Protein AF-A0A7J7KXI0-F1 (afdb_monomer)

Solvent-accessible surface area (backbone atoms only — not comparable to full-atom values): 5685 Å² total; per-residue (Å²): 111,72,50,62,52,55,48,70,74,45,59,70,85,60,28,65,80,47,72,87,58,88,53,48,63,63,52,49,55,49,48,55,52,62,71,26,69,70,48,46,49,54,51,52,49,50,50,51,33,51,53,52,53,71,70,50,61,76,89,45,48,67,58,43,59,53,54,73,70,38,83,74,68,62,53,54,65,57,52,49,53,49,52,53,54,53,50,60,71,67,49,76,80,80,133

Structure (mmCIF, N/CA/C/O backbone):
data_AF-A0A7J7KXI0-F1
#
_entry.id   AF-A0A7J7KXI0-F1
#
loop_
_atom_site.group_PDB
_atom_site.id
_atom_site.type_symbol
_atom_site.label_atom_id
_atom_site.label_alt_id
_atom_site.label_comp_id
_atom_site.label_asym_id
_atom_site.label_entity_id
_atom_site.label_seq_id
_atom_site.pdbx_PDB_ins_code
_atom_site.Cartn_x
_atom_site.Cartn_y
_atom_site.Cartn_z
_atom_site.occupancy
_atom_site.B_iso_or_equiv
_atom_site.auth_seq_id
_atom_site.auth_comp_id
_atom_site.auth_asym_id
_atom_site.auth_atom_id
_atom_site.pdbx_PDB_model_num
ATOM 1 N N . MET A 1 1 ? 11.582 -1.961 -33.355 1.00 79.25 1 MET A N 1
ATOM 2 C CA . MET A 1 1 ? 12.590 -2.093 -32.273 1.00 79.25 1 MET A CA 1
ATOM 3 C C . MET A 1 1 ? 11.882 -2.513 -30.985 1.00 79.25 1 MET A C 1
ATOM 5 O O . MET A 1 1 ? 10.954 -1.825 -30.578 1.00 79.25 1 MET A O 1
ATOM 9 N N . VAL A 1 2 ? 12.285 -3.632 -30.364 1.00 82.94 2 VAL A N 1
ATOM 10 C CA .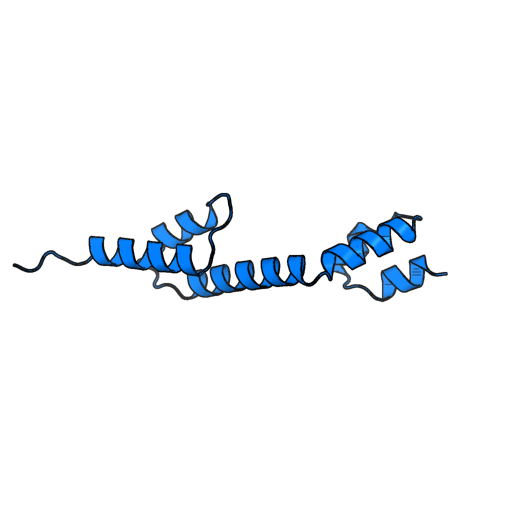 VAL A 1 2 ? 11.602 -4.255 -29.200 1.00 82.94 2 VAL A CA 1
ATOM 11 C C . VAL A 1 2 ? 11.497 -3.312 -27.992 1.00 82.94 2 VAL A C 1
ATOM 13 O O . VAL A 1 2 ? 10.450 -3.239 -27.361 1.00 82.94 2 VAL A O 1
ATOM 16 N N . ARG A 1 3 ? 12.537 -2.515 -27.713 1.00 85.56 3 ARG A N 1
ATOM 17 C CA . ARG A 1 3 ? 12.546 -1.514 -26.629 1.00 85.56 3 ARG A CA 1
ATOM 18 C C . ARG A 1 3 ? 11.414 -0.489 -26.750 1.00 85.56 3 ARG A C 1
ATOM 20 O O . ARG A 1 3 ? 10.691 -0.264 -25.789 1.00 85.56 3 ARG A O 1
ATOM 27 N N . THR A 1 4 ? 11.279 0.140 -27.917 1.00 85.44 4 THR A N 1
ATOM 28 C CA . THR A 1 4 ? 10.261 1.175 -28.161 1.00 85.44 4 THR A CA 1
ATOM 29 C C . THR A 1 4 ? 8.856 0.600 -28.033 1.00 85.44 4 THR A C 1
ATOM 31 O O . THR A 1 4 ? 7.984 1.242 -27.460 1.00 85.44 4 THR A O 1
ATOM 34 N N . TRP A 1 5 ? 8.654 -0.634 -28.505 1.00 88.00 5 TRP A N 1
ATOM 35 C CA . TRP A 1 5 ? 7.395 -1.346 -28.310 1.00 88.00 5 TRP A CA 1
ATOM 36 C C . TRP A 1 5 ? 7.099 -1.554 -26.818 1.00 88.00 5 TRP A C 1
ATOM 38 O O . TRP A 1 5 ? 6.045 -1.128 -26.361 1.00 88.00 5 TRP A O 1
ATOM 48 N N . LEU A 1 6 ? 8.058 -2.069 -26.037 1.00 86.88 6 LEU A N 1
ATOM 49 C CA . LEU A 1 6 ? 7.895 -2.248 -24.587 1.00 86.88 6 LEU A CA 1
ATOM 50 C C . LEU A 1 6 ? 7.537 -0.930 -23.874 1.00 86.88 6 LEU A C 1
ATOM 52 O O . LEU A 1 6 ? 6.569 -0.893 -23.118 1.00 86.88 6 LEU A O 1
ATOM 56 N N . ILE A 1 7 ? 8.270 0.156 -24.150 1.00 85.62 7 ILE A N 1
ATOM 57 C CA . ILE A 1 7 ? 8.035 1.492 -23.564 1.00 85.62 7 ILE A CA 1
ATOM 58 C C . ILE A 1 7 ? 6.637 2.028 -23.896 1.00 85.62 7 ILE A C 1
ATOM 60 O O . ILE A 1 7 ? 5.993 2.606 -23.024 1.00 85.62 7 ILE A O 1
ATOM 64 N N . ASN A 1 8 ? 6.150 1.804 -25.116 1.00 86.69 8 ASN A N 1
ATOM 65 C CA . ASN A 1 8 ? 4.836 2.286 -25.546 1.00 86.69 8 ASN A CA 1
ATOM 66 C C . ASN A 1 8 ? 3.674 1.427 -25.021 1.00 86.69 8 ASN A C 1
ATOM 68 O O . ASN A 1 8 ? 2.555 1.916 -24.924 1.00 86.69 8 ASN A O 1
ATOM 72 N N . THR A 1 9 ? 3.920 0.155 -24.692 1.00 84.00 9 THR A N 1
ATOM 73 C CA . THR A 1 9 ? 2.883 -0.760 -24.174 1.00 84.00 9 THR A CA 1
ATOM 74 C C . THR A 1 9 ? 2.620 -0.640 -22.672 1.00 84.00 9 THR A C 1
ATOM 76 O O . THR A 1 9 ? 1.634 -1.188 -22.186 1.00 84.00 9 THR A O 1
ATOM 79 N N . MET A 1 10 ? 3.479 0.047 -21.915 1.00 82.25 10 MET A N 1
ATOM 80 C CA . MET A 1 10 ? 3.335 0.174 -20.460 1.00 82.25 10 MET A CA 1
ATOM 81 C C . MET A 1 10 ? 2.683 1.506 -20.054 1.00 82.25 10 MET A C 1
ATOM 83 O O . MET A 1 10 ? 2.726 2.485 -20.797 1.00 82.25 10 MET A O 1
ATOM 87 N N . GLN A 1 11 ? 2.107 1.566 -18.846 1.00 82.50 11 GLN A N 1
ATOM 88 C CA . GLN A 1 11 ? 1.601 2.827 -18.282 1.00 82.50 11 GLN A CA 1
ATOM 89 C C . GLN A 1 11 ? 2.712 3.885 -18.194 1.00 82.50 11 GLN A C 1
ATOM 91 O O . GLN A 1 11 ? 3.860 3.563 -17.882 1.00 82.50 11 GLN A O 1
ATOM 96 N N . SER A 1 12 ? 2.356 5.159 -18.396 1.00 80.06 12 SER A N 1
ATOM 97 C CA . SER A 1 12 ? 3.301 6.291 -18.418 1.00 80.06 12 SER A CA 1
ATOM 98 C C . SER A 1 12 ? 4.117 6.441 -17.128 1.00 80.06 12 SER A C 1
ATOM 100 O O . SER A 1 12 ? 5.291 6.806 -17.151 1.00 80.06 12 SER A O 1
ATOM 102 N N . THR A 1 13 ? 3.518 6.090 -15.992 1.00 79.88 13 THR A N 1
ATOM 103 C CA . THR A 1 13 ? 4.160 6.065 -14.670 1.00 79.88 13 THR A CA 1
ATOM 104 C C . THR A 1 13 ? 5.273 5.020 -14.563 1.00 79.88 13 THR A C 1
ATOM 106 O O . THR A 1 13 ? 6.232 5.211 -13.813 1.00 79.88 13 THR A O 1
ATOM 109 N N . ILE A 1 14 ? 5.168 3.924 -15.318 1.00 81.56 14 ILE A N 1
ATOM 110 C CA . ILE A 1 14 ? 6.163 2.851 -15.378 1.00 81.56 14 ILE A CA 1
ATOM 111 C C . ILE A 1 14 ? 7.198 3.175 -16.461 1.00 81.56 14 ILE A C 1
ATOM 113 O O . ILE A 1 14 ? 8.394 3.072 -16.190 1.00 81.56 14 ILE A O 1
ATOM 117 N N . SER A 1 15 ? 6.775 3.644 -17.643 1.00 83.25 15 SER A N 1
ATOM 118 C CA . SER A 1 15 ? 7.689 3.965 -18.753 1.00 83.25 15 SER A CA 1
ATOM 119 C C . SER A 1 15 ? 8.689 5.057 -18.413 1.00 83.25 15 SER A C 1
ATOM 121 O O . SER A 1 15 ? 9.845 4.965 -18.834 1.00 83.25 15 SER A O 1
ATOM 123 N N . ALA A 1 16 ? 8.301 6.020 -17.572 1.00 85.62 16 ALA A N 1
ATOM 124 C CA . ALA A 1 16 ? 9.189 7.073 -17.099 1.00 85.62 16 ALA A CA 1
ATOM 125 C C . ALA A 1 16 ? 10.487 6.534 -16.462 1.00 85.62 16 ALA A C 1
ATOM 127 O O . ALA A 1 16 ? 11.549 7.133 -16.623 1.00 85.62 16 ALA A O 1
ATOM 128 N N . ARG A 1 17 ? 10.438 5.366 -15.801 1.00 84.75 17 ARG A N 1
ATOM 129 C CA . ARG A 1 17 ? 11.605 4.744 -15.145 1.00 84.75 17 ARG A CA 1
ATOM 130 C C . ARG A 1 17 ? 12.610 4.136 -16.125 1.00 84.75 17 ARG A C 1
ATOM 132 O O . ARG A 1 17 ? 13.753 3.907 -15.749 1.00 84.75 17 ARG A O 1
ATOM 139 N N . TYR A 1 18 ? 12.194 3.884 -17.365 1.00 86.12 18 TYR A N 1
ATOM 140 C CA . TYR A 1 18 ? 12.979 3.163 -18.372 1.00 86.12 18 TYR A CA 1
ATOM 141 C C . TYR A 1 18 ? 13.307 4.011 -19.611 1.00 86.12 18 TYR A C 1
ATOM 143 O O . TYR A 1 18 ? 13.933 3.513 -20.549 1.00 86.12 18 TYR A O 1
ATOM 151 N N . LEU A 1 19 ? 12.932 5.299 -19.610 1.00 83.19 19 LEU A N 1
ATOM 152 C CA . LEU A 1 19 ? 13.153 6.254 -20.708 1.00 83.19 19 LEU A CA 1
ATOM 153 C C . LEU A 1 19 ? 14.608 6.287 -21.196 1.00 83.19 19 LEU A C 1
ATOM 155 O O . LEU A 1 19 ? 14.852 6.352 -22.400 1.00 83.19 19 LEU A O 1
ATOM 159 N N . PHE A 1 20 ? 15.571 6.175 -20.281 1.00 85.25 20 PHE A N 1
ATOM 160 C CA . PHE A 1 20 ? 17.004 6.267 -20.584 1.00 85.25 20 PHE A CA 1
ATOM 161 C C . PHE A 1 20 ? 17.706 4.905 -20.695 1.00 85.25 20 PHE A C 1
ATOM 163 O O . PHE A 1 20 ? 18.901 4.835 -20.970 1.00 85.25 20 PHE A O 1
ATOM 170 N N . THR A 1 21 ? 16.987 3.797 -20.507 1.00 83.56 21 THR A N 1
ATOM 171 C CA . THR A 1 21 ? 17.567 2.452 -20.558 1.00 83.56 21 THR A CA 1
ATOM 172 C C . THR A 1 21 ? 17.542 1.919 -21.985 1.00 83.56 21 THR A C 1
ATOM 174 O O . THR A 1 21 ? 16.469 1.749 -22.553 1.00 83.56 21 THR A O 1
ATOM 177 N N . ASN A 1 22 ? 18.701 1.574 -22.554 1.00 83.06 22 ASN A N 1
ATOM 178 C CA . ASN A 1 22 ? 18.784 0.919 -23.871 1.00 83.06 22 ASN A CA 1
ATOM 179 C C . ASN A 1 22 ? 18.686 -0.615 -23.818 1.00 83.06 22 ASN A C 1
ATOM 181 O O . ASN A 1 22 ? 18.686 -1.278 -24.852 1.00 83.06 22 ASN A O 1
ATOM 185 N N . ASN A 1 23 ? 18.568 -1.191 -22.623 1.00 88.69 23 ASN A N 1
ATOM 186 C CA . ASN A 1 23 ? 18.527 -2.631 -22.418 1.00 88.69 23 ASN A CA 1
ATOM 187 C C . ASN A 1 23 ? 17.080 -3.159 -22.396 1.00 88.69 23 ASN A C 1
ATOM 189 O O . ASN A 1 23 ? 16.388 -3.073 -21.382 1.00 88.69 23 ASN A O 1
ATOM 193 N N . ALA A 1 24 ? 16.633 -3.733 -23.517 1.00 87.75 24 ALA A N 1
ATOM 194 C CA . ALA A 1 24 ? 15.292 -4.310 -23.640 1.00 87.75 24 ALA A CA 1
ATOM 195 C C . ALA A 1 24 ? 15.050 -5.501 -22.692 1.00 87.75 24 ALA A C 1
ATOM 197 O O . ALA A 1 24 ? 13.922 -5.688 -22.242 1.00 87.75 24 ALA A O 1
ATOM 198 N N . HIS A 1 25 ? 16.091 -6.270 -22.353 1.00 87.00 25 HIS A N 1
ATOM 199 C CA . HIS A 1 25 ? 15.985 -7.408 -21.437 1.00 87.00 25 HIS A CA 1
ATOM 200 C C . HIS A 1 25 ? 15.643 -6.952 -20.015 1.00 87.00 25 HIS A C 1
ATOM 202 O O . HIS A 1 25 ? 14.690 -7.451 -19.426 1.00 87.00 25 HIS A O 1
ATOM 208 N N . LEU A 1 26 ? 16.344 -5.935 -19.501 1.00 87.06 26 LEU A N 1
ATOM 209 C CA . LEU A 1 26 ? 16.066 -5.365 -18.175 1.00 87.06 26 LEU A CA 1
ATOM 210 C C . LEU A 1 26 ? 14.656 -4.772 -18.081 1.00 87.06 26 LEU A C 1
ATOM 212 O O . LEU A 1 26 ? 13.992 -4.904 -17.050 1.00 87.06 26 LEU A O 1
ATOM 216 N N . ILE A 1 27 ? 14.188 -4.135 -19.159 1.00 87.50 27 ILE A N 1
ATOM 217 C CA . ILE A 1 27 ? 12.818 -3.616 -19.245 1.00 87.50 27 ILE A CA 1
ATOM 218 C C . ILE A 1 27 ? 11.826 -4.780 -19.160 1.00 87.50 27 ILE A C 1
ATOM 220 O O . ILE A 1 27 ? 10.910 -4.750 -18.343 1.00 87.50 27 ILE A O 1
ATOM 224 N N . TRP A 1 28 ? 12.031 -5.827 -19.957 1.00 87.81 28 TRP A N 1
ATOM 225 C CA . TRP A 1 28 ? 11.161 -6.998 -19.977 1.00 87.81 28 TRP A CA 1
ATOM 226 C C . TRP A 1 28 ? 11.119 -7.753 -18.640 1.00 87.81 28 TRP A C 1
ATOM 228 O O . TRP A 1 28 ? 10.032 -8.061 -18.155 1.00 87.81 28 TRP A O 1
ATOM 238 N N . GLU A 1 29 ? 12.263 -8.012 -18.002 1.00 89.19 29 GLU A N 1
ATOM 239 C CA . GLU A 1 29 ? 12.308 -8.660 -16.684 1.00 89.19 29 GLU A CA 1
ATOM 240 C C . GLU A 1 29 ? 11.613 -7.825 -15.608 1.00 89.19 29 GLU A C 1
ATOM 242 O O . GLU A 1 29 ? 10.866 -8.360 -14.785 1.00 89.19 29 GLU A O 1
ATOM 247 N N . SER A 1 30 ? 11.802 -6.504 -15.647 1.00 86.81 30 SER A N 1
ATOM 248 C CA . SER A 1 30 ? 11.123 -5.594 -14.726 1.00 86.81 30 SER A CA 1
ATOM 249 C C . SER A 1 30 ? 9.609 -5.639 -14.905 1.00 86.81 30 SER A C 1
ATOM 251 O O . SER A 1 30 ? 8.881 -5.763 -13.921 1.00 86.81 30 SER A O 1
ATOM 253 N N . LEU A 1 31 ? 9.127 -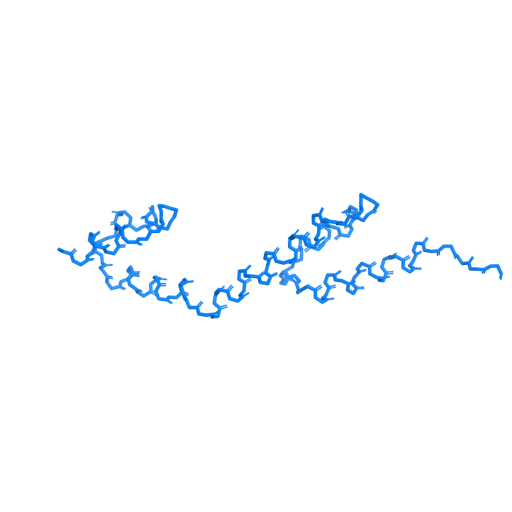5.589 -16.152 1.00 85.75 31 LEU A N 1
ATOM 254 C CA . LEU A 1 31 ? 7.702 -5.695 -16.463 1.00 85.75 31 LEU A CA 1
ATOM 255 C C . LEU A 1 31 ? 7.145 -7.037 -15.993 1.00 85.75 31 LEU A C 1
ATOM 257 O O . LEU A 1 31 ? 6.151 -7.064 -15.275 1.00 85.75 31 LEU A O 1
ATOM 261 N N . ARG A 1 32 ? 7.816 -8.145 -16.325 1.00 87.62 32 ARG A N 1
ATOM 262 C CA . ARG A 1 32 ? 7.409 -9.492 -15.909 1.00 87.62 32 ARG A CA 1
ATOM 263 C C . ARG A 1 32 ? 7.248 -9.589 -14.392 1.00 87.62 32 ARG A C 1
ATOM 265 O O . ARG A 1 32 ? 6.297 -10.200 -13.918 1.00 87.62 32 ARG A O 1
ATOM 272 N N . LYS A 1 33 ? 8.149 -8.964 -13.631 1.00 86.06 33 LYS A N 1
ATOM 273 C CA . LYS A 1 33 ? 8.067 -8.919 -12.169 1.00 86.06 33 LYS A CA 1
ATOM 274 C C . LYS A 1 33 ? 6.917 -8.038 -11.676 1.00 86.06 33 LYS A C 1
ATOM 276 O O . LYS A 1 33 ? 6.172 -8.467 -10.799 1.00 86.06 33 LYS A O 1
ATOM 281 N N . ILE A 1 34 ? 6.755 -6.833 -12.225 1.00 82.56 34 ILE A N 1
ATOM 282 C CA . ILE A 1 34 ? 5.696 -5.886 -11.827 1.00 82.56 34 ILE A CA 1
ATOM 283 C C . ILE A 1 34 ? 4.305 -6.469 -12.096 1.00 82.56 34 ILE A C 1
ATOM 285 O O . ILE A 1 34 ? 3.428 -6.377 -11.244 1.00 82.56 34 ILE A O 1
ATOM 289 N N . TYR A 1 35 ? 4.126 -7.101 -13.254 1.00 82.12 35 TYR A N 1
ATOM 290 C CA . TYR A 1 35 ? 2.872 -7.729 -13.669 1.00 82.12 35 TYR A CA 1
ATOM 291 C C . TYR A 1 35 ? 2.730 -9.183 -13.191 1.00 82.12 35 TYR A C 1
ATOM 293 O O . TYR A 1 35 ? 1.804 -9.877 -13.608 1.00 82.12 35 TYR A O 1
ATOM 301 N N . SER A 1 36 ? 3.623 -9.668 -12.322 1.00 91.19 36 SER A N 1
ATOM 302 C CA . SER A 1 36 ? 3.480 -11.001 -11.731 1.00 91.19 36 SER A CA 1
ATOM 303 C C . SER A 1 36 ? 2.281 -11.054 -10.779 1.00 91.19 36 SER A C 1
ATOM 305 O O . SER A 1 36 ? 1.971 -10.079 -10.088 1.00 91.19 36 SER A O 1
ATOM 307 N N . ALA A 1 37 ? 1.631 -12.219 -10.705 1.00 88.62 37 ALA A N 1
ATOM 308 C CA . ALA A 1 37 ? 0.485 -12.436 -9.822 1.00 88.62 37 ALA A CA 1
ATOM 309 C C . ALA A 1 37 ? 0.821 -12.157 -8.345 1.00 88.62 37 ALA A C 1
ATOM 311 O O . ALA A 1 37 ? 0.004 -11.599 -7.621 1.00 88.62 37 ALA A O 1
ATOM 312 N N . GLU A 1 38 ? 2.044 -12.476 -7.916 1.00 89.38 38 GLU A N 1
ATOM 313 C CA . GLU A 1 38 ? 2.519 -12.247 -6.548 1.00 89.38 38 GLU A CA 1
ATOM 314 C C . GLU A 1 38 ? 2.598 -10.757 -6.191 1.00 89.38 38 GLU A C 1
ATOM 316 O O . GLU A 1 38 ? 2.174 -10.349 -5.109 1.00 89.38 38 GLU A O 1
ATOM 321 N N . ILE A 1 39 ? 3.142 -9.924 -7.087 1.00 88.88 39 ILE A N 1
ATOM 322 C CA . ILE A 1 39 ? 3.203 -8.473 -6.862 1.00 88.88 39 ILE A CA 1
ATOM 323 C C . ILE A 1 39 ? 1.806 -7.866 -6.952 1.00 88.88 39 ILE A C 1
ATOM 325 O O . ILE A 1 39 ? 1.465 -7.020 -6.125 1.00 88.88 39 ILE A O 1
ATOM 329 N N . TYR A 1 40 ? 0.984 -8.324 -7.898 1.00 88.00 40 TYR A N 1
ATOM 330 C CA . TYR A 1 40 ? -0.400 -7.877 -8.006 1.00 88.00 40 TYR A CA 1
ATOM 331 C C . TYR A 1 40 ? -1.194 -8.170 -6.726 1.00 88.00 40 TYR A C 1
ATOM 333 O O . TYR A 1 40 ? -1.830 -7.261 -6.198 1.00 88.00 40 TYR A O 1
ATOM 341 N N . ALA A 1 41 ? -1.087 -9.382 -6.173 1.00 90.19 41 ALA A N 1
ATOM 342 C CA . ALA A 1 41 ? -1.725 -9.747 -4.909 1.00 90.19 41 ALA A CA 1
ATOM 343 C C . ALA A 1 41 ? -1.296 -8.811 -3.766 1.00 90.19 41 ALA A C 1
ATOM 345 O O . ALA A 1 41 ? -2.146 -8.248 -3.085 1.00 90.19 41 ALA A O 1
ATOM 346 N N . LYS A 1 42 ? 0.009 -8.525 -3.636 1.00 90.44 42 LYS A N 1
ATOM 347 C CA . LYS A 1 42 ? 0.525 -7.578 -2.629 1.00 90.44 42 LYS A CA 1
ATOM 348 C C . LYS A 1 42 ? -0.020 -6.160 -2.802 1.00 90.44 42 LYS A C 1
ATOM 350 O O . LYS A 1 42 ? -0.277 -5.480 -1.811 1.00 90.44 42 LYS A O 1
ATOM 355 N N . ILE A 1 43 ? -0.166 -5.688 -4.042 1.00 90.19 43 ILE A N 1
ATOM 356 C CA . ILE A 1 43 ? -0.756 -4.373 -4.327 1.00 90.19 43 ILE A CA 1
ATOM 357 C C . ILE A 1 43 ? -2.229 -4.370 -3.918 1.00 90.19 43 ILE A C 1
ATOM 359 O O . ILE A 1 43 ? -2.650 -3.455 -3.216 1.00 90.19 43 ILE A O 1
ATOM 363 N N . VAL A 1 44 ? -2.987 -5.397 -4.310 1.00 91.75 44 VAL A N 1
ATOM 364 C CA . VAL A 1 44 ? -4.411 -5.532 -3.976 1.00 91.75 44 VAL A CA 1
ATOM 365 C C . VAL A 1 44 ? -4.621 -5.584 -2.465 1.00 91.75 44 VAL A C 1
ATOM 367 O O . VAL A 1 44 ? -5.460 -4.843 -1.956 1.00 91.75 44 VAL A O 1
ATOM 370 N N . ASP A 1 45 ? -3.839 -6.383 -1.739 1.00 91.50 45 ASP A N 1
ATOM 371 C CA . ASP A 1 45 ? -3.931 -6.475 -0.280 1.00 91.50 45 ASP A CA 1
ATOM 372 C C . ASP A 1 45 ? -3.636 -5.126 0.372 1.00 91.50 45 ASP A C 1
ATOM 374 O O . ASP A 1 45 ? -4.429 -4.634 1.175 1.00 91.50 45 ASP A O 1
ATOM 378 N N . LYS A 1 46 ? -2.557 -4.455 -0.053 1.00 94.56 46 LYS A N 1
ATOM 379 C CA . LYS A 1 46 ? -2.221 -3.120 0.447 1.00 94.56 46 LYS A CA 1
ATOM 380 C C . LYS A 1 46 ? -3.348 -2.115 0.182 1.00 94.56 46 LYS A C 1
ATOM 382 O O . LYS A 1 46 ? -3.705 -1.341 1.068 1.00 94.56 46 LYS A O 1
ATOM 387 N N . THR A 1 47 ? -3.925 -2.132 -1.021 1.00 95.62 47 THR A N 1
ATOM 388 C CA . THR A 1 47 ? -5.056 -1.273 -1.399 1.00 95.62 47 THR A CA 1
ATOM 389 C C . THR A 1 47 ? -6.284 -1.539 -0.533 1.00 95.62 47 THR A C 1
ATOM 391 O O . THR A 1 47 ? -6.915 -0.581 -0.091 1.00 95.62 47 THR A O 1
ATOM 394 N N . ARG A 1 48 ? -6.603 -2.803 -0.235 1.00 97.00 48 ARG A N 1
ATOM 395 C CA . ARG A 1 48 ? -7.725 -3.165 0.644 1.00 97.00 48 ARG A CA 1
ATOM 396 C C . ARG A 1 48 ? -7.546 -2.616 2.053 1.00 97.00 48 ARG A C 1
ATOM 398 O O . ARG A 1 48 ? -8.495 -2.067 2.603 1.00 97.00 48 ARG A O 1
ATOM 405 N N . VAL A 1 49 ? -6.337 -2.690 2.612 1.00 97.50 49 VAL A N 1
ATOM 406 C CA . VAL A 1 49 ? -6.047 -2.086 3.922 1.00 97.50 49 VAL A CA 1
ATOM 407 C C . VAL A 1 49 ? -6.224 -0.571 3.876 1.00 97.50 49 VAL A C 1
ATOM 409 O O . VAL A 1 49 ?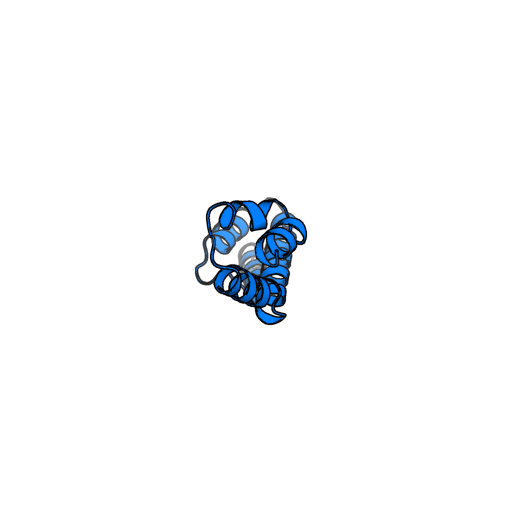 -6.893 -0.019 4.740 1.00 97.50 49 VAL A O 1
ATOM 412 N N . PHE A 1 50 ? -5.702 0.118 2.856 1.00 97.12 50 PHE A N 1
ATOM 413 C CA . PHE A 1 50 ? -5.920 1.564 2.724 1.00 97.12 50 PHE A CA 1
ATOM 414 C C . PHE A 1 50 ? -7.405 1.930 2.631 1.00 97.12 50 PHE A C 1
ATOM 416 O O . PHE A 1 50 ? -7.836 2.875 3.286 1.00 97.12 50 PHE A O 1
ATOM 423 N N . GLN A 1 51 ? -8.185 1.186 1.845 1.00 97.75 51 GLN A N 1
ATOM 424 C CA . GLN A 1 51 ? -9.628 1.398 1.716 1.00 97.75 51 GLN A CA 1
ATOM 425 C C . GLN A 1 51 ? -10.358 1.160 3.041 1.00 97.75 51 GLN A C 1
ATOM 427 O O . GLN A 1 51 ? -11.184 1.979 3.434 1.00 97.75 51 GLN A O 1
ATOM 432 N N . PHE A 1 52 ? -10.012 0.085 3.754 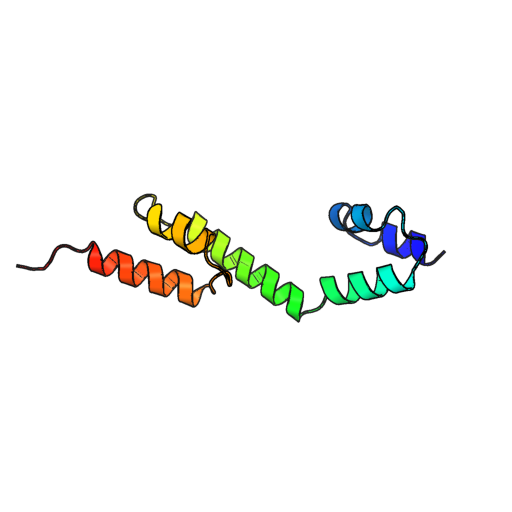1.00 96.94 52 PHE A N 1
ATOM 433 C CA . PHE A 1 52 ? -10.530 -0.194 5.091 1.00 96.94 52 PHE A CA 1
ATOM 434 C C . PHE A 1 52 ? -10.239 0.964 6.052 1.00 96.94 52 PHE A C 1
ATOM 436 O O . PHE A 1 52 ? -11.157 1.511 6.655 1.00 96.94 52 PHE A O 1
ATOM 443 N N . LEU A 1 53 ? -8.978 1.399 6.128 1.00 96.62 53 LEU A N 1
ATOM 444 C CA . LEU A 1 53 ? -8.541 2.494 6.994 1.00 96.62 53 LEU A CA 1
ATOM 445 C C . LEU A 1 53 ? -9.210 3.834 6.654 1.00 96.62 53 LEU A C 1
ATOM 447 O O . LEU A 1 53 ? -9.533 4.604 7.562 1.00 96.62 53 LEU A O 1
ATOM 451 N N . ALA A 1 54 ? -9.430 4.117 5.369 1.00 95.62 54 ALA A N 1
ATOM 452 C CA . ALA A 1 54 ? -10.138 5.312 4.911 1.00 95.62 54 ALA A CA 1
ATOM 453 C C . ALA A 1 54 ? -11.629 5.298 5.293 1.00 95.62 54 ALA A C 1
ATOM 455 O O . ALA A 1 54 ? -12.208 6.360 5.501 1.00 95.62 54 ALA A O 1
ATOM 456 N N . GLY A 1 55 ? -12.234 4.112 5.410 1.00 95.69 55 GLY A N 1
ATOM 457 C CA . GLY A 1 55 ? -13.623 3.931 5.835 1.00 95.69 55 GLY A CA 1
ATOM 458 C C . GLY A 1 55 ? -13.842 3.915 7.352 1.00 95.69 55 GLY A C 1
ATOM 459 O O . GLY A 1 55 ? -14.989 3.894 7.793 1.00 95.69 55 GLY A O 1
ATOM 460 N N . LEU A 1 56 ? -12.778 3.915 8.166 1.00 94.38 56 LEU A N 1
ATOM 461 C CA . LEU A 1 56 ? -12.904 3.938 9.627 1.00 94.38 56 LEU A CA 1
ATOM 462 C C . LEU A 1 56 ? -13.488 5.266 10.129 1.00 94.38 56 LEU A C 1
ATOM 464 O O . LEU A 1 56 ? -13.135 6.334 9.627 1.00 94.38 56 LEU A O 1
ATOM 468 N N . ASN A 1 57 ? -14.302 5.198 11.189 1.00 93.94 57 ASN A N 1
ATOM 469 C CA . ASN A 1 57 ? -14.804 6.374 11.907 1.00 93.94 57 ASN A CA 1
ATOM 470 C C . ASN A 1 57 ? -13.619 7.262 12.383 1.00 93.94 57 ASN A C 1
ATOM 472 O O . ASN A 1 57 ? -12.603 6.712 12.826 1.00 93.94 57 ASN A O 1
ATOM 476 N N . PRO A 1 58 ? -13.715 8.607 12.296 1.00 93.50 58 PRO A N 1
ATOM 477 C CA . PRO A 1 58 ? -12.750 9.553 12.870 1.00 93.50 58 PRO A CA 1
ATOM 478 C C . PRO A 1 58 ? -12.241 9.228 14.282 1.00 93.50 58 PRO A C 1
ATOM 480 O O . PRO A 1 58 ? -11.071 9.469 14.567 1.00 93.50 58 PRO A O 1
ATOM 483 N N . ASP A 1 59 ? -13.050 8.603 15.142 1.00 93.12 59 ASP A N 1
ATOM 484 C CA . ASP A 1 59 ? -12.617 8.182 16.482 1.00 93.12 59 ASP A CA 1
ATOM 485 C C . ASP A 1 59 ? -11.395 7.240 16.442 1.00 93.12 59 ASP A C 1
ATOM 487 O O . ASP A 1 59 ? -10.577 7.206 17.365 1.00 93.12 59 ASP A O 1
ATOM 491 N N . PHE A 1 60 ? -11.218 6.488 15.356 1.00 93.94 60 PHE A N 1
ATOM 492 C CA . PHE A 1 60 ? -10.105 5.561 15.148 1.00 93.94 60 PHE A CA 1
ATOM 493 C C . PHE A 1 60 ? -8.878 6.217 14.491 1.00 93.94 60 PHE A C 1
ATOM 495 O O . PHE A 1 60 ? -8.011 5.501 13.993 1.00 93.94 60 PHE A O 1
ATOM 502 N N . GLU A 1 61 ? -8.747 7.550 14.504 1.00 93.38 61 GLU A N 1
ATOM 503 C CA . GLU A 1 61 ? -7.589 8.253 13.921 1.00 93.38 61 GLU A CA 1
ATOM 504 C C . GLU A 1 61 ? -6.251 7.716 14.438 1.00 93.38 61 GLU A C 1
ATOM 506 O O . GLU A 1 61 ? -5.332 7.453 13.665 1.00 93.38 61 GLU A O 1
ATOM 511 N N . TYR A 1 62 ? -6.159 7.456 15.744 1.00 92.94 62 TYR A N 1
ATOM 512 C CA . TYR A 1 62 ? -4.952 6.879 16.328 1.00 92.94 62 TYR A CA 1
ATOM 513 C C . TYR A 1 62 ? -4.624 5.498 15.737 1.00 92.94 62 TYR A C 1
ATOM 515 O O . TYR A 1 62 ? -3.480 5.239 15.361 1.00 92.94 62 TYR A O 1
ATOM 523 N N . ALA A 1 63 ? -5.631 4.630 15.596 1.00 94.44 63 ALA A N 1
ATOM 524 C CA . ALA A 1 63 ? -5.465 3.318 14.979 1.00 94.44 63 ALA A CA 1
ATOM 525 C C . ALA A 1 63 ? -5.038 3.443 13.510 1.00 94.44 63 ALA A C 1
ATOM 527 O O . ALA A 1 63 ? -4.147 2.721 13.064 1.00 94.44 63 ALA A O 1
ATOM 528 N N . ARG A 1 64 ? -5.611 4.406 12.779 1.00 96.06 64 ARG A N 1
ATOM 529 C CA . ARG A 1 64 ? -5.256 4.700 11.388 1.00 96.06 64 ARG A CA 1
ATOM 530 C C . ARG A 1 64 ? -3.787 5.089 11.258 1.00 96.06 64 ARG A C 1
ATOM 532 O O . ARG A 1 64 ? -3.056 4.452 10.503 1.00 96.06 64 ARG A O 1
ATOM 539 N N . VAL A 1 65 ? -3.335 6.082 12.024 1.00 95.38 65 VAL A N 1
ATOM 540 C CA . VAL A 1 65 ? -1.937 6.540 12.011 1.00 95.38 65 VAL A CA 1
ATOM 541 C C . VAL A 1 65 ? -0.986 5.423 12.447 1.00 95.38 65 VAL A C 1
ATOM 543 O O . VAL A 1 65 ? 0.075 5.252 11.847 1.00 95.38 65 VAL A O 1
ATOM 546 N N . HIS A 1 66 ? -1.358 4.629 13.454 1.00 95.06 66 HIS A N 1
ATOM 547 C CA . HIS A 1 66 ? -0.542 3.504 13.910 1.00 95.06 66 HIS A CA 1
ATOM 548 C C . HIS A 1 66 ? -0.365 2.440 12.817 1.00 95.06 66 HIS A C 1
ATOM 550 O O . HIS A 1 66 ? 0.760 2.045 12.513 1.00 95.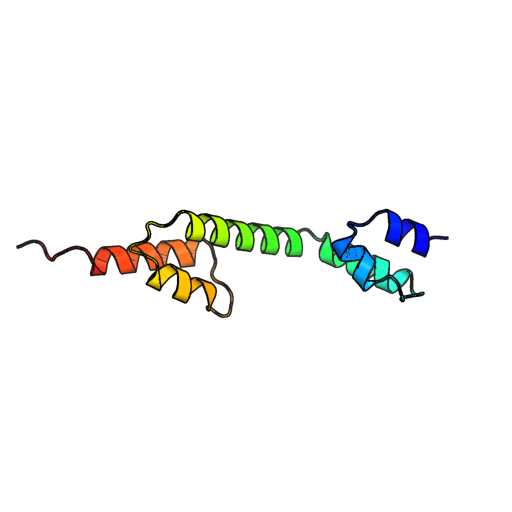06 66 HIS A O 1
ATOM 556 N N . LEU A 1 67 ? -1.463 1.997 12.198 1.00 96.56 67 LEU A N 1
ATOM 557 C CA . LEU A 1 67 ? -1.449 0.954 11.170 1.00 96.56 67 LEU A CA 1
ATOM 558 C C . LEU A 1 67 ? -0.733 1.412 9.891 1.00 96.56 67 LEU A C 1
ATOM 560 O O . LEU A 1 67 ? -0.014 0.620 9.286 1.00 96.56 67 LEU A O 1
ATOM 564 N N . LEU A 1 68 ? -0.852 2.690 9.514 1.00 95.88 68 LEU A N 1
ATOM 565 C CA . LEU A 1 68 ? -0.137 3.260 8.365 1.00 95.88 68 LEU A CA 1
ATOM 566 C C . LEU A 1 68 ? 1.388 3.283 8.538 1.00 95.88 68 LEU A C 1
ATOM 568 O O . LEU A 1 68 ? 2.111 3.192 7.548 1.00 95.88 68 LEU A O 1
ATOM 572 N N . ASN A 1 69 ? 1.872 3.381 9.778 1.00 96.38 69 ASN A N 1
ATOM 573 C CA . ASN A 1 69 ? 3.298 3.445 10.101 1.00 96.38 69 ASN A CA 1
ATOM 574 C C . ASN A 1 69 ? 3.930 2.075 10.410 1.00 96.38 69 ASN A C 1
ATOM 576 O O . ASN A 1 69 ? 5.117 2.004 10.730 1.00 96.38 69 ASN A O 1
ATOM 580 N N . ARG A 1 70 ? 3.170 0.974 10.333 1.00 95.88 70 ARG A N 1
ATOM 581 C CA . ARG A 1 70 ? 3.687 -0.370 10.627 1.00 95.88 70 ARG A CA 1
ATOM 582 C C . ARG A 1 70 ? 4.621 -0.895 9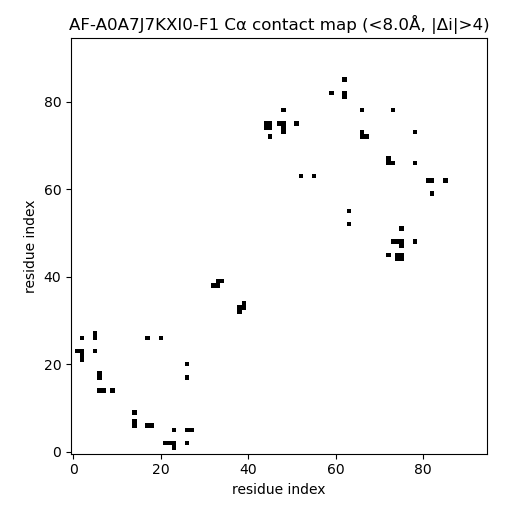.531 1.00 95.88 70 ARG A C 1
ATOM 584 O O . ARG A 1 70 ? 4.355 -0.751 8.337 1.00 95.88 70 ARG A O 1
ATOM 591 N N . ILE A 1 71 ? 5.699 -1.558 9.963 1.00 92.25 71 ILE A N 1
ATOM 592 C CA . ILE A 1 71 ? 6.652 -2.281 9.112 1.00 92.25 71 ILE A CA 1
ATOM 593 C C . ILE A 1 71 ? 6.867 -3.683 9.719 1.00 92.25 71 ILE A C 1
ATOM 595 O O . ILE A 1 71 ? 7.368 -3.766 10.842 1.00 92.25 71 ILE A O 1
ATOM 599 N N . PRO A 1 72 ? 6.517 -4.775 9.009 1.00 92.19 72 PRO A N 1
ATOM 600 C CA . PRO A 1 72 ? 5.881 -4.796 7.688 1.00 92.19 72 PRO A CA 1
ATOM 601 C C . PRO A 1 72 ? 4.480 -4.165 7.706 1.00 92.19 72 PRO A C 1
ATOM 603 O O . PRO A 1 72 ? 3.847 -4.054 8.755 1.00 92.19 72 PRO A O 1
ATOM 606 N N . PHE A 1 73 ? 4.021 -3.709 6.537 1.00 94.88 73 PHE A N 1
ATOM 607 C CA . PHE A 1 73 ? 2.681 -3.138 6.402 1.00 94.88 73 PHE A CA 1
ATOM 608 C C . PHE A 1 73 ? 1.635 -4.216 6.732 1.00 94.88 73 PHE A C 1
ATOM 610 O O . PHE A 1 73 ? 1.798 -5.340 6.247 1.00 94.88 73 PHE A O 1
ATOM 617 N N . PRO A 1 74 ? 0.613 -3.908 7.550 1.00 95.94 74 PRO A N 1
ATOM 618 C CA . PRO A 1 74 ? -0.263 -4.929 8.104 1.00 95.94 74 PRO A CA 1
ATOM 619 C C . PRO A 1 74 ? -1.140 -5.561 7.024 1.00 95.94 74 PRO A C 1
ATOM 621 O O . PRO A 1 74 ? -1.440 -4.924 6.008 1.00 95.94 74 PRO A O 1
ATOM 624 N N . THR A 1 75 ? -1.584 -6.795 7.259 1.00 95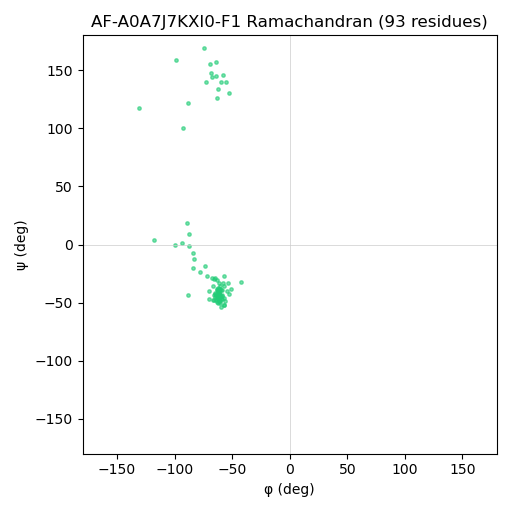.69 75 THR A N 1
ATOM 625 C CA . THR A 1 75 ? -2.656 -7.394 6.451 1.00 95.69 75 THR A CA 1
ATOM 626 C C . THR A 1 75 ? -4.014 -6.790 6.814 1.00 95.69 75 THR A C 1
ATOM 628 O O . THR A 1 75 ? -4.164 -6.069 7.807 1.00 95.69 75 THR A O 1
ATOM 631 N N . LEU A 1 76 ? -5.033 -7.084 6.003 1.00 95.69 76 LEU A N 1
ATOM 632 C CA . LEU A 1 76 ? -6.396 -6.636 6.278 1.00 95.69 76 LEU A CA 1
ATOM 633 C C . LEU A 1 76 ? -6.930 -7.233 7.586 1.00 95.69 76 LEU A C 1
ATOM 635 O O . LEU A 1 76 ? -7.568 -6.535 8.371 1.00 95.69 76 LEU A O 1
ATOM 639 N N . GLU A 1 77 ? -6.619 -8.499 7.844 1.00 96.19 77 GLU A N 1
ATOM 640 C CA . GLU A 1 77 ? -7.005 -9.220 9.054 1.00 96.19 77 GLU A CA 1
ATOM 641 C C . GLU A 1 77 ? -6.333 -8.622 10.293 1.00 96.19 77 GLU A C 1
ATOM 643 O O . GLU A 1 77 ? -6.997 -8.402 11.305 1.00 96.19 77 GLU A O 1
ATOM 648 N N . GLU A 1 78 ? -5.038 -8.302 10.211 1.00 96.56 78 GLU A N 1
ATOM 649 C CA . GLU A 1 78 ? -4.300 -7.657 11.301 1.00 96.56 78 GLU A CA 1
ATOM 650 C C . GLU A 1 78 ? -4.845 -6.258 11.611 1.00 96.56 78 GLU A C 1
ATOM 652 O O . GLU A 1 78 ? -5.028 -5.907 12.779 1.00 96.56 78 GLU A O 1
ATOM 657 N N . ALA A 1 79 ? -5.137 -5.465 10.574 1.00 96.81 79 ALA A N 1
ATOM 658 C CA . ALA A 1 79 ? -5.742 -4.145 10.724 1.00 96.81 79 ALA A CA 1
ATOM 659 C C . ALA A 1 79 ? -7.127 -4.236 11.385 1.00 96.81 79 ALA A C 1
ATOM 661 O O . ALA A 1 79 ? -7.423 -3.485 12.317 1.00 96.81 79 ALA A O 1
ATOM 662 N N . HIS A 1 80 ? -7.952 -5.193 10.956 1.00 96.38 80 HIS A N 1
ATOM 663 C CA . HIS A 1 80 ? -9.271 -5.433 11.531 1.00 96.38 80 HIS A CA 1
ATOM 664 C C . HIS A 1 80 ? -9.193 -5.874 13.002 1.00 96.38 80 HIS A C 1
ATOM 666 O O . HIS A 1 80 ? -9.870 -5.300 13.856 1.00 96.38 80 HIS A O 1
ATOM 672 N N . ALA A 1 81 ? -8.326 -6.839 13.324 1.00 96.38 81 ALA A N 1
ATOM 673 C CA . ALA A 1 81 ? -8.133 -7.324 14.691 1.00 96.38 81 ALA A CA 1
ATOM 674 C C . ALA A 1 81 ? -7.648 -6.216 15.643 1.00 96.38 81 ALA A C 1
ATOM 676 O O . ALA A 1 81 ? -8.099 -6.127 16.790 1.00 96.38 81 ALA A O 1
ATOM 677 N N . TYR A 1 82 ? -6.763 -5.338 15.161 1.00 96.00 82 TYR A N 1
ATOM 678 C CA . TYR A 1 82 ? -6.315 -4.171 15.917 1.00 96.00 82 TYR A CA 1
ATOM 679 C C . TYR A 1 82 ? -7.479 -3.226 16.244 1.00 96.00 82 TYR A C 1
ATOM 681 O O . TYR A 1 82 ? -7.650 -2.843 17.401 1.00 96.00 82 TYR A O 1
ATOM 689 N N . CYS A 1 83 ? -8.311 -2.888 15.253 1.00 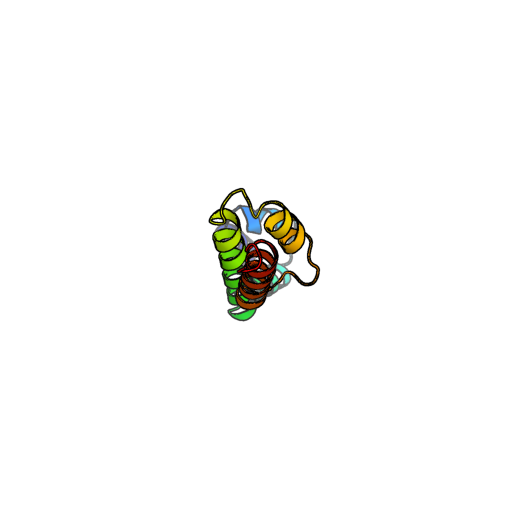93.94 83 CYS A N 1
ATOM 690 C CA . CYS A 1 83 ? -9.472 -2.018 15.455 1.00 93.94 83 CYS A CA 1
ATOM 691 C C . CYS A 1 83 ? -10.489 -2.614 16.439 1.00 93.94 83 CYS A C 1
ATOM 693 O O . CYS A 1 83 ? -10.974 -1.890 17.307 1.00 93.94 83 CYS A O 1
ATOM 695 N N . LEU A 1 84 ? -10.766 -3.921 16.364 1.00 93.50 84 LEU A N 1
ATOM 696 C CA . LEU A 1 84 ? -11.646 -4.603 17.322 1.00 93.50 84 LEU A CA 1
ATOM 697 C C . LEU A 1 84 ? -11.109 -4.523 18.758 1.00 93.50 84 LEU A C 1
ATOM 699 O O . LEU A 1 84 ? -11.856 -4.241 19.697 1.00 93.50 84 LEU A O 1
ATOM 703 N N . SER A 1 85 ? -9.802 -4.729 18.927 1.00 92.31 85 SER A N 1
ATOM 704 C CA . SER A 1 85 ? -9.147 -4.647 20.237 1.00 92.31 85 SER A CA 1
ATOM 705 C C . SER A 1 85 ? -9.208 -3.228 20.808 1.00 92.31 85 SER A C 1
ATOM 707 O O . SER A 1 85 ? -9.480 -3.038 21.994 1.00 92.31 85 SER A O 1
ATOM 709 N N . ASP A 1 86 ? -8.986 -2.219 19.963 1.00 90.62 86 ASP A N 1
ATOM 710 C CA . ASP A 1 86 ? -9.078 -0.810 20.349 1.00 90.62 86 ASP A CA 1
ATOM 711 C C . ASP A 1 86 ? -10.513 -0.420 20.734 1.00 90.62 86 ASP A C 1
ATOM 713 O O . ASP A 1 86 ? -10.732 0.219 21.762 1.00 90.62 86 ASP A O 1
ATOM 717 N N . GLN A 1 87 ? -11.509 -0.882 19.975 1.00 90.31 87 GLN A N 1
ATOM 718 C CA . GLN A 1 87 ? -12.922 -0.661 20.276 1.00 90.31 87 GLN A CA 1
ATOM 719 C C . GLN A 1 87 ? -13.329 -1.282 21.617 1.00 90.31 87 GLN A C 1
ATOM 721 O O . GLN A 1 87 ? -13.983 -0.621 22.422 1.00 90.31 87 GLN A O 1
ATOM 726 N N . SER A 1 88 ? -12.910 -2.522 21.894 1.00 89.69 88 SER A N 1
ATOM 727 C CA . SER A 1 88 ? -13.207 -3.189 23.167 1.00 89.69 88 SER A CA 1
ATOM 728 C C . SER A 1 88 ? -12.642 -2.431 24.368 1.00 89.69 88 SER A C 1
ATOM 730 O O . SER A 1 88 ? -13.282 -2.405 25.413 1.00 89.69 88 SER A O 1
ATOM 732 N N . ARG A 1 89 ? -11.463 -1.810 24.231 1.00 85.38 89 ARG A N 1
ATOM 733 C CA . ARG A 1 89 ? -10.842 -0.999 25.294 1.00 85.38 89 ARG A CA 1
ATOM 734 C C . ARG A 1 89 ? -11.552 0.335 25.514 1.00 85.38 89 ARG A C 1
ATOM 736 O O . ARG A 1 89 ? -11.474 0.886 26.606 1.00 85.38 89 ARG A O 1
ATOM 743 N N . ARG A 1 90 ? -12.200 0.864 24.474 1.00 83.06 90 ARG A N 1
ATOM 744 C CA . ARG A 1 90 ? -12.980 2.109 24.524 1.00 83.06 90 ARG A CA 1
ATOM 745 C C . ARG A 1 90 ? -14.402 1.900 25.034 1.00 83.06 90 ARG A C 1
ATOM 747 O O . ARG A 1 90 ? -15.025 2.870 25.455 1.00 83.06 90 ARG A O 1
ATOM 754 N N . SER A 1 91 ? -14.923 0.673 24.981 1.00 77.38 91 SER A N 1
ATOM 755 C CA . SER A 1 91 ? -16.228 0.363 25.560 1.00 77.38 91 SER A CA 1
ATOM 756 C C . SER A 1 91 ? -16.175 0.598 27.073 1.00 77.38 91 SER A C 1
ATOM 758 O O . SER A 1 91 ? -15.295 0.035 27.730 1.00 77.38 91 SER A O 1
ATOM 760 N N . PRO A 1 92 ? -17.086 1.400 27.652 1.00 67.56 92 PRO A N 1
ATOM 761 C CA . PRO A 1 92 ? -17.160 1.544 29.098 1.00 67.56 92 PRO A CA 1
ATOM 762 C C . PRO A 1 92 ? -17.426 0.172 29.732 1.00 67.56 92 PRO A C 1
ATOM 764 O O . PRO A 1 92 ? -18.195 -0.627 29.190 1.00 67.56 92 PRO A O 1
ATOM 767 N N . MET A 1 93 ? -16.759 -0.111 30.856 1.00 59.47 93 MET A N 1
ATOM 768 C CA . MET A 1 93 ? -17.038 -1.294 31.676 1.00 59.47 93 MET A CA 1
ATOM 769 C C . MET A 1 93 ? -18.542 -1.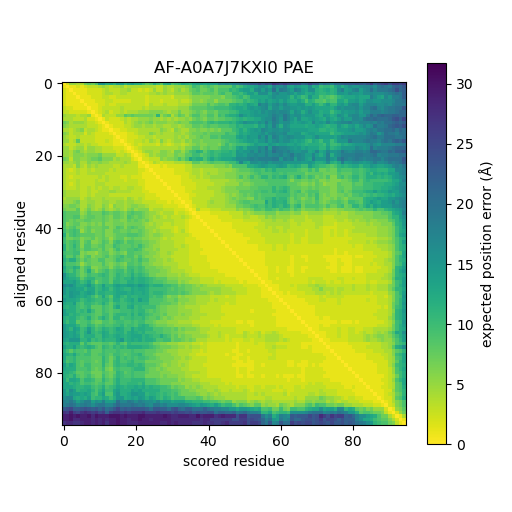335 31.996 1.00 59.47 93 MET A C 1
ATOM 771 O O . MET A 1 93 ? -19.076 -0.305 32.420 1.00 59.47 93 MET A O 1
ATOM 775 N N . PRO A 1 94 ? -19.240 -2.469 31.799 1.00 62.81 94 PRO A N 1
ATOM 776 C CA . PRO A 1 94 ? -20.590 -2.605 32.323 1.00 62.81 94 PRO A CA 1
ATOM 777 C C . PRO A 1 94 ? -20.541 -2.550 33.866 1.00 62.81 94 PRO A C 1
ATOM 779 O O . PRO A 1 94 ? -19.542 -2.997 34.438 1.00 62.81 94 PRO A O 1
ATOM 782 N N . PRO A 1 95 ? -21.561 -1.954 34.513 1.00 58.09 95 PRO A N 1
ATOM 783 C CA . PRO A 1 95 ? -21.621 -1.794 35.967 1.00 58.09 95 PRO A CA 1
ATOM 784 C C . PRO A 1 95 ? -21.671 -3.125 36.723 1.00 58.09 95 PRO A C 1
ATOM 786 O O . PRO A 1 95 ? -22.184 -4.119 36.155 1.00 58.09 95 PRO A O 1
#

Organism: NCBI:txid39325

Mean predicted aligned error: 7.49 Å

Secondary structure (DSSP, 8-state):
-HHHHHHHHS-HHHHGGGTT---HHHHHHHHHHHTSHHHHHHHHHHHHHHHHHHHS-GGGHHHHHHHHT-SSPPPHHHHHHHHHHHHHHHSPPP-

pLDDT: mean 88.9, std 7.72, range [58.09, 97.75]

Radius of gyration: 20.45 Å; Cα contacts (8 Å, |Δi|>4): 41; chains: 1; bounding box: 40×22×68 Å

Foldseek 3Di:
DLQVVLLVPDDPVLSVVCVPPPDSVVSVVVVCVCPDPVVVVVVVQLVLLVVVLVPDDPVCVVLSVVQVPDVVRDGPVRSVVSVVVVVVVVDDDDD

Sequence (95 aa):
MVRTWLINTMQSTISARYLFTNNAHLIWESLRKIYSAEIYAKIVDKTRVFQFLAGLNPDFEYARVHLLNRIPFPTLEEAHAYCLSDQSRRSPMPP